Protein AF-A0A9P7AXG9-F1 (afdb_monomer_lite)

Foldseek 3Di:
DDDDDDDPDPVSVVVVVVVVVVVVCVVCVVVLVVVVVVVVVVVVVVVVVPVPDDDDDDDPCPPLCDLVNLVVLLVVLVVVVCVCCVVDVVSNVVVLVVQQVVQFDPDPPTGGDPVSVVVVVVSVVVSVVSNVVSVVSNCVVVSNDVVNVVVVVVVPPD

Organism: NCBI:txid116603

pLDDT: mean 75.77, std 17.78, range [36.19, 96.44]

Sequence (158 aa):
MAPPIKHKTAAAKLKASREKCSRYYARCHESILAKRREKYHAAKKHQEDEDGKDGSDDDHEESLETLAECIAVVKYAKDDFVQYIQRSPQTFTIGVFAEYTKSIPDAPGSHGDREIFQRAISSIEEFLARGTQGQDGILQLCGVCDEWRALQTKSAGV

Structure (mmCIF, N/CA/C/O backbone):
data_AF-A0A9P7AXG9-F1
#
_entry.id   AF-A0A9P7AXG9-F1
#
loop_
_atom_site.group_PDB
_atom_site.id
_atom_site.type_symbol
_atom_site.label_atom_id
_atom_site.label_alt_id
_atom_site.label_comp_id
_atom_site.label_asym_id
_atom_site.label_entity_id
_atom_site.label_seq_id
_atom_site.pdbx_PDB_ins_code
_atom_site.Cartn_x
_atom_site.Cartn_y
_atom_site.Cartn_z
_atom_site.occupancy
_atom_site.B_iso_or_equiv
_atom_site.auth_seq_id
_atom_site.auth_comp_id
_atom_site.auth_asym_id
_atom_site.auth_atom_id
_atom_site.pdbx_PDB_model_num
ATOM 1 N N . MET A 1 1 ? 12.519 26.317 32.698 1.00 46.50 1 MET A N 1
ATOM 2 C CA . MET A 1 1 ? 11.834 25.313 31.851 1.00 46.50 1 MET A CA 1
ATOM 3 C C . MET A 1 1 ? 12.841 24.235 31.482 1.00 46.50 1 MET A C 1
ATOM 5 O O . MET A 1 1 ? 13.921 24.587 31.027 1.00 46.50 1 MET A O 1
ATOM 9 N N . ALA A 1 2 ? 12.548 22.959 31.746 1.00 47.62 2 ALA A N 1
ATOM 10 C CA . ALA A 1 2 ? 13.460 21.865 31.407 1.00 47.62 2 ALA A CA 1
ATOM 11 C C . ALA A 1 2 ? 13.529 21.672 29.875 1.00 47.62 2 ALA A C 1
ATOM 13 O O . ALA A 1 2 ? 12.485 21.731 29.221 1.00 47.62 2 ALA A O 1
ATOM 14 N N . PRO A 1 3 ? 14.723 21.463 29.291 1.00 52.16 3 PRO A N 1
ATOM 15 C CA . PRO A 1 3 ? 14.871 21.266 27.853 1.00 52.16 3 PRO A CA 1
ATOM 16 C C . PRO A 1 3 ? 14.209 19.957 27.377 1.00 52.16 3 PRO A C 1
ATOM 18 O O . PRO A 1 3 ? 14.157 18.979 28.129 1.00 52.16 3 PRO A O 1
ATOM 21 N N . PRO A 1 4 ? 13.711 19.905 26.126 1.00 60.69 4 PRO A N 1
ATOM 22 C CA . PRO A 1 4 ? 13.049 18.723 25.583 1.00 60.69 4 PRO A CA 1
ATOM 23 C C . PRO A 1 4 ? 14.017 17.537 25.469 1.00 60.69 4 PRO A C 1
ATOM 25 O O . PRO A 1 4 ? 15.102 17.644 24.893 1.00 60.69 4 PRO A O 1
ATOM 28 N N . ILE A 1 5 ? 13.600 16.384 26.000 1.00 66.25 5 ILE A N 1
ATOM 29 C CA . ILE A 1 5 ? 14.377 15.141 25.971 1.00 66.25 5 ILE A CA 1
ATOM 30 C C . ILE A 1 5 ? 14.415 14.615 24.529 1.00 66.25 5 ILE A C 1
ATOM 32 O O . ILE A 1 5 ? 13.406 14.171 23.984 1.00 66.25 5 ILE A O 1
ATOM 36 N N . LYS A 1 6 ? 15.590 14.659 23.893 1.00 66.25 6 LYS A N 1
ATOM 37 C CA . LYS A 1 6 ? 15.813 14.083 22.557 1.00 66.25 6 LYS A CA 1
ATOM 38 C C . LYS A 1 6 ? 16.117 12.585 22.680 1.00 66.25 6 LYS A C 1
ATOM 40 O O . LYS A 1 6 ? 17.188 12.203 23.150 1.00 66.25 6 LYS A O 1
ATOM 45 N N . HIS A 1 7 ? 15.197 11.728 22.236 1.00 70.00 7 HIS A N 1
ATOM 46 C CA . HIS A 1 7 ? 15.410 10.276 22.192 1.00 70.00 7 HIS A CA 1
ATOM 47 C C . HIS A 1 7 ? 16.282 9.889 20.989 1.00 70.00 7 HIS A C 1
ATOM 49 O O . HIS A 1 7 ? 15.892 10.094 19.839 1.00 70.00 7 HIS A O 1
ATOM 55 N N . LYS A 1 8 ? 17.469 9.328 21.256 1.00 72.69 8 LYS A N 1
ATOM 56 C CA . LYS A 1 8 ? 18.479 9.014 20.228 1.00 72.69 8 LYS A CA 1
ATOM 57 C C . LYS A 1 8 ? 18.227 7.702 19.473 1.00 72.69 8 LYS A C 1
ATOM 59 O O . LYS A 1 8 ? 18.714 7.556 18.361 1.00 72.69 8 LYS A O 1
ATOM 64 N N . THR A 1 9 ? 17.468 6.762 20.039 1.00 77.69 9 THR A N 1
ATOM 65 C CA . THR A 1 9 ? 17.233 5.434 19.440 1.00 77.69 9 THR A CA 1
ATOM 66 C C . THR A 1 9 ? 15.775 5.243 19.023 1.00 77.69 9 THR A C 1
ATOM 68 O O . THR A 1 9 ? 14.864 5.766 19.668 1.00 77.69 9 THR A O 1
ATOM 71 N N . ALA A 1 10 ? 15.537 4.464 17.960 1.00 65.19 10 ALA A N 1
ATOM 72 C CA . ALA A 1 10 ? 14.189 4.148 17.472 1.00 65.19 10 ALA A CA 1
ATOM 73 C C . ALA A 1 10 ? 13.320 3.480 18.555 1.00 65.19 10 ALA A C 1
ATOM 75 O O . ALA A 1 10 ? 12.165 3.855 18.749 1.00 65.19 10 ALA A O 1
ATOM 76 N N . ALA A 1 11 ? 13.908 2.579 19.351 1.00 66.31 11 ALA A N 1
ATOM 77 C CA . ALA A 1 11 ? 13.239 1.956 20.491 1.00 66.31 11 ALA A CA 1
ATOM 78 C C . ALA A 1 11 ? 12.845 2.974 21.580 1.00 66.31 11 ALA A C 1
ATOM 80 O O . ALA A 1 11 ? 11.745 2.902 22.128 1.00 66.31 11 ALA A O 1
ATOM 81 N N . ALA A 1 12 ? 13.704 3.961 21.869 1.00 70.69 12 ALA A N 1
ATOM 82 C CA . ALA A 1 12 ? 13.391 5.015 22.834 1.00 70.69 12 ALA A CA 1
ATOM 83 C C . ALA A 1 12 ? 12.307 5.971 22.315 1.00 70.69 12 ALA A C 1
ATOM 85 O O . ALA A 1 12 ? 11.435 6.362 23.088 1.00 70.69 12 ALA A O 1
ATOM 86 N N . LYS A 1 13 ? 12.310 6.297 21.014 1.00 70.56 13 LYS A N 1
ATOM 87 C CA . LYS A 1 13 ? 11.234 7.071 20.370 1.00 70.56 13 LYS A CA 1
ATOM 88 C C . LYS A 1 13 ? 9.893 6.336 20.456 1.00 70.56 13 LYS A C 1
ATOM 90 O O . LYS A 1 13 ? 8.894 6.939 20.840 1.00 70.56 13 LYS A O 1
ATOM 95 N N . LEU A 1 14 ? 9.880 5.028 20.183 1.00 63.19 14 LEU A N 1
ATOM 96 C CA . LEU A 1 14 ? 8.674 4.203 20.277 1.00 63.19 14 LEU A CA 1
ATOM 97 C C . LEU A 1 14 ? 8.143 4.133 21.715 1.00 63.19 14 LEU A C 1
ATOM 99 O O . LEU A 1 14 ? 6.947 4.311 21.942 1.00 63.19 14 LEU A O 1
ATOM 103 N N . LYS A 1 15 ? 9.028 3.925 22.698 1.00 72.31 15 LYS A N 1
ATOM 104 C CA . LYS A 1 15 ? 8.654 3.900 24.120 1.00 72.31 15 LYS A CA 1
ATOM 105 C C . LYS A 1 15 ? 8.083 5.245 24.577 1.00 72.31 15 LYS A C 1
ATOM 107 O O . LYS A 1 15 ? 7.026 5.268 25.200 1.00 72.31 15 LYS A O 1
ATOM 112 N N . ALA A 1 16 ? 8.730 6.349 24.209 1.00 74.19 16 ALA A N 1
ATOM 113 C CA . ALA A 1 16 ? 8.263 7.695 24.532 1.00 74.19 16 ALA A CA 1
ATOM 114 C C . ALA A 1 16 ? 6.915 8.021 23.874 1.00 74.19 16 ALA A C 1
ATOM 116 O O . ALA A 1 16 ? 6.047 8.620 24.507 1.00 74.19 16 ALA A O 1
ATOM 117 N N . SER A 1 17 ? 6.709 7.583 22.629 1.00 68.44 17 SER A N 1
ATOM 118 C CA . SER A 1 17 ? 5.427 7.718 21.931 1.00 68.44 17 SER A CA 1
ATOM 119 C C . SER A 1 17 ? 4.311 6.946 22.644 1.00 68.44 17 SER A C 1
ATOM 121 O O . SER A 1 17 ? 3.258 7.515 22.941 1.00 68.44 17 SER A O 1
ATOM 123 N N . ARG A 1 18 ? 4.562 5.684 23.028 1.00 69.44 18 ARG A N 1
ATOM 124 C CA . ARG A 1 18 ? 3.612 4.863 23.801 1.00 69.44 18 ARG A CA 1
ATOM 125 C C . ARG A 1 18 ? 3.268 5.488 25.151 1.00 69.44 18 ARG A C 1
ATOM 127 O O . ARG A 1 18 ? 2.100 5.533 25.526 1.00 69.44 18 ARG A O 1
ATOM 134 N N . GLU A 1 19 ? 4.264 6.003 25.865 1.00 76.81 19 GLU A N 1
ATOM 135 C CA . GLU A 1 19 ? 4.065 6.642 27.167 1.00 76.81 19 GLU A CA 1
ATOM 136 C C . GLU A 1 19 ? 3.283 7.958 27.046 1.00 76.81 19 GLU A C 1
ATOM 138 O O . GLU A 1 19 ? 2.368 8.217 27.828 1.00 76.81 19 GLU A O 1
ATOM 143 N N . LYS A 1 20 ? 3.568 8.762 26.016 1.00 75.12 20 LYS A N 1
ATOM 144 C CA . LYS A 1 20 ? 2.798 9.970 25.704 1.00 75.12 20 LYS A CA 1
ATOM 145 C C . LYS A 1 20 ? 1.337 9.636 25.381 1.00 75.12 20 LYS A C 1
ATOM 147 O O . LYS A 1 20 ? 0.446 10.321 25.879 1.00 75.12 20 LYS A O 1
ATOM 152 N N . CYS A 1 21 ? 1.094 8.574 24.609 1.00 62.81 21 CYS A N 1
ATOM 153 C CA . CYS A 1 21 ? -0.255 8.092 24.307 1.00 62.81 21 CYS A CA 1
ATOM 154 C C . CYS A 1 21 ? -0.983 7.630 25.573 1.00 62.81 21 CYS A C 1
ATOM 156 O O . CYS A 1 21 ? -2.099 8.073 25.822 1.00 62.81 21 CYS A O 1
ATOM 158 N N . SER A 1 22 ? -0.335 6.816 26.411 1.00 66.00 22 SER A N 1
ATOM 159 C CA . SER A 1 22 ? -0.902 6.358 27.686 1.00 66.00 22 SER A CA 1
ATOM 160 C C . SER A 1 22 ? -1.333 7.532 28.575 1.00 66.00 22 SER A C 1
ATOM 162 O O . SER A 1 22 ? -2.460 7.567 29.063 1.00 66.00 22 SER A O 1
ATOM 164 N N . ARG A 1 23 ? -0.491 8.569 28.694 1.00 75.75 23 ARG A N 1
ATOM 165 C CA . ARG A 1 23 ? -0.819 9.782 29.464 1.00 75.75 23 ARG A CA 1
ATOM 166 C C . ARG A 1 23 ? -1.974 10.590 28.871 1.00 75.75 23 ARG A C 1
ATOM 168 O O . ARG A 1 23 ? -2.722 11.204 29.628 1.00 75.75 23 ARG A O 1
ATOM 175 N N . TYR A 1 24 ? -2.101 10.641 27.545 1.00 76.69 24 TYR A N 1
ATOM 176 C CA . TYR A 1 24 ? -3.232 11.300 26.889 1.00 76.69 24 TYR A CA 1
ATOM 177 C C . TYR A 1 24 ? -4.536 10.553 27.175 1.00 76.69 24 TYR A C 1
ATOM 179 O O . TYR A 1 24 ? -5.487 11.166 27.652 1.00 76.69 24 TYR A O 1
ATOM 187 N N . TYR A 1 25 ? -4.554 9.231 26.985 1.00 67.50 25 TYR A N 1
ATOM 188 C CA . TYR A 1 25 ? -5.735 8.416 27.266 1.00 67.50 25 TYR A CA 1
ATOM 189 C C . TYR A 1 25 ? -6.127 8.460 28.735 1.00 67.50 25 TYR A C 1
ATOM 191 O O . TYR A 1 25 ? -7.299 8.640 29.022 1.00 67.50 25 TYR A O 1
ATOM 199 N N . ALA A 1 26 ? -5.170 8.406 29.662 1.00 73.88 26 ALA A N 1
ATOM 200 C CA . ALA A 1 26 ? -5.462 8.565 31.084 1.00 73.88 26 ALA A CA 1
ATOM 201 C C . ALA A 1 26 ? -6.107 9.926 31.408 1.00 73.88 26 ALA A C 1
ATOM 203 O O . ALA A 1 26 ? -6.956 10.013 32.287 1.00 73.88 26 ALA A O 1
ATOM 20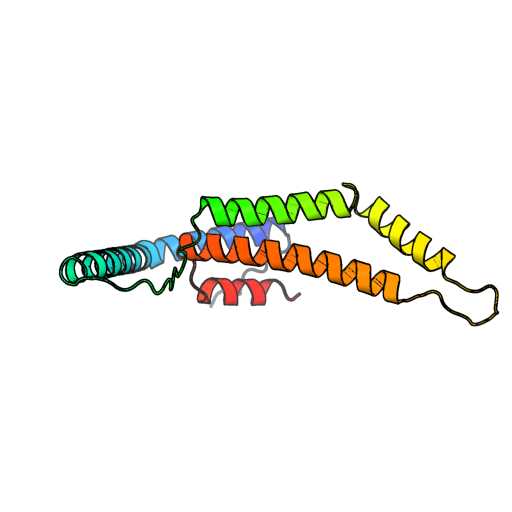4 N N . ARG A 1 27 ? -5.731 10.993 30.688 1.00 81.06 27 ARG A N 1
ATOM 205 C CA . ARG A 1 27 ? -6.271 12.347 30.893 1.00 81.06 27 ARG A CA 1
ATOM 206 C C . ARG A 1 27 ? -7.643 12.549 30.255 1.00 81.06 27 ARG A C 1
ATOM 208 O O . ARG A 1 27 ? -8.481 13.241 30.819 1.00 81.06 27 ARG A O 1
ATOM 215 N N . CYS A 1 28 ? -7.846 11.994 29.067 1.00 73.06 28 CYS A N 1
ATOM 216 C CA . CYS A 1 28 ? -9.043 12.205 28.257 1.00 73.06 28 CYS A CA 1
ATOM 217 C C . CYS A 1 28 ? -10.019 11.023 28.326 1.00 73.06 28 CYS A C 1
ATOM 219 O O . CYS A 1 28 ? -11.004 11.012 27.5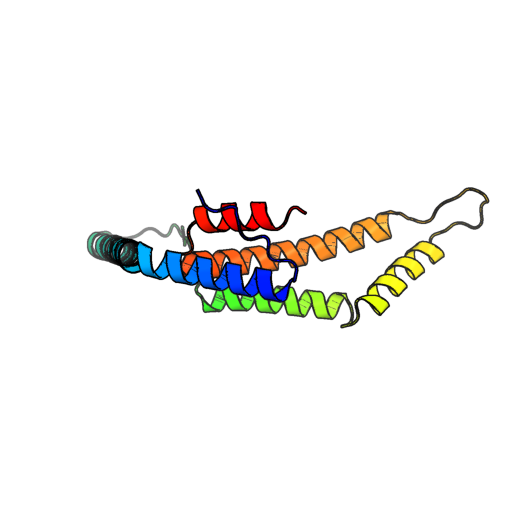99 1.00 73.06 28 CYS A O 1
ATOM 221 N N . HIS A 1 29 ? -9.768 10.038 29.192 1.00 69.31 29 HIS A N 1
ATOM 222 C CA . HIS A 1 29 ? -10.561 8.814 29.300 1.00 69.31 29 HIS A CA 1
ATOM 223 C C . HIS A 1 29 ? -12.058 9.104 29.436 1.00 69.31 29 HIS A C 1
ATOM 225 O O . HIS A 1 29 ? -12.864 8.634 28.636 1.00 69.31 29 HIS A O 1
ATOM 231 N N . GLU A 1 30 ? -12.420 9.948 30.402 1.00 71.44 30 GLU A N 1
ATOM 232 C CA . GLU A 1 30 ? -13.820 10.259 30.688 1.00 71.44 30 GLU A CA 1
ATOM 233 C C . GLU A 1 30 ? -14.489 11.062 29.574 1.00 71.44 30 GLU A C 1
ATOM 235 O O . GLU A 1 30 ? -15.645 10.801 29.256 1.00 71.44 30 GLU A O 1
ATOM 240 N N . SER A 1 31 ? -13.778 11.985 28.918 1.00 69.25 31 SER A N 1
ATOM 241 C CA . SER A 1 31 ? -14.349 12.744 27.799 1.00 69.25 31 SER A CA 1
ATOM 242 C C . SER A 1 31 ? -14.528 11.879 26.551 1.00 69.25 31 SER A C 1
ATOM 244 O O . SER A 1 31 ? -15.518 12.028 25.836 1.00 69.25 31 SER A O 1
ATOM 246 N N . ILE A 1 32 ? -13.618 10.928 26.317 1.00 70.06 32 ILE A N 1
ATOM 247 C CA . ILE A 1 32 ? -13.746 9.919 25.261 1.00 70.06 32 ILE A CA 1
ATOM 248 C C . ILE A 1 32 ? -14.957 9.019 25.546 1.00 70.06 32 ILE A C 1
ATOM 250 O O . ILE A 1 32 ? -15.780 8.804 24.657 1.00 70.06 32 ILE A O 1
ATOM 254 N N . LEU A 1 33 ? -15.116 8.531 26.781 1.00 70.62 33 LEU A N 1
ATOM 255 C CA . LEU A 1 33 ? -16.264 7.705 27.166 1.00 70.62 33 LEU A CA 1
ATOM 256 C C . LEU A 1 33 ? -17.592 8.476 27.158 1.00 70.62 33 LEU A C 1
ATOM 258 O O . LEU A 1 33 ? -18.617 7.906 26.791 1.00 70.62 33 LEU A O 1
ATOM 262 N N . ALA A 1 34 ? -17.599 9.752 27.544 1.00 71.56 34 ALA A N 1
ATOM 263 C CA . ALA A 1 34 ? -18.785 10.605 27.489 1.00 71.56 34 ALA A CA 1
ATOM 264 C C . ALA A 1 34 ? -19.261 10.800 26.044 1.00 71.56 34 ALA A C 1
ATOM 266 O O . ALA A 1 34 ? -20.410 10.489 25.742 1.00 71.56 34 ALA A O 1
ATOM 267 N N . LYS A 1 35 ? -18.355 11.161 25.123 1.00 72.94 35 LYS A N 1
ATOM 268 C CA . LYS A 1 35 ? -18.676 11.274 23.689 1.00 72.94 35 LYS A CA 1
ATOM 269 C C . LYS A 1 35 ? -19.179 9.957 23.091 1.00 72.94 35 LYS A C 1
ATOM 271 O O . LYS A 1 35 ? -20.054 9.963 22.231 1.00 72.94 35 LYS A O 1
ATOM 276 N N . ARG A 1 36 ? -18.645 8.815 23.543 1.00 71.88 36 ARG A N 1
ATOM 277 C CA . ARG A 1 36 ? -19.132 7.487 23.125 1.00 71.88 36 ARG A CA 1
ATOM 278 C C . ARG A 1 36 ? -20.555 7.216 23.611 1.00 71.88 36 ARG A C 1
ATOM 280 O O . ARG A 1 36 ? -21.364 6.716 22.837 1.00 71.88 36 ARG A O 1
ATOM 287 N N . ARG A 1 37 ? -20.868 7.567 24.862 1.00 74.69 37 ARG A N 1
ATOM 288 C CA . ARG A 1 37 ? -22.225 7.448 25.415 1.00 74.69 37 ARG A CA 1
ATOM 289 C C . ARG A 1 37 ? -23.207 8.357 24.680 1.00 74.69 37 ARG A C 1
ATOM 291 O O . ARG A 1 37 ? -24.275 7.893 24.306 1.00 74.69 37 ARG A O 1
ATOM 298 N N . GLU A 1 38 ? -22.824 9.598 24.395 1.00 67.62 38 GLU A N 1
ATOM 299 C CA . GLU A 1 38 ? -23.643 10.532 23.611 1.00 67.62 38 GLU A CA 1
ATOM 300 C C . GLU A 1 38 ? -23.942 10.003 22.206 1.00 67.62 38 GLU A C 1
ATOM 302 O O . GLU A 1 38 ? -25.100 10.001 21.802 1.00 67.62 38 GLU A O 1
ATOM 307 N N . LYS A 1 39 ? -22.939 9.474 21.490 1.00 69.88 39 LYS A N 1
ATOM 308 C CA . LYS A 1 39 ? -23.159 8.856 20.173 1.00 69.88 39 LYS A CA 1
ATOM 309 C C . LYS A 1 39 ? -24.094 7.648 20.238 1.00 69.88 39 LYS A C 1
ATOM 311 O O . LYS A 1 39 ? -24.971 7.525 19.393 1.00 69.88 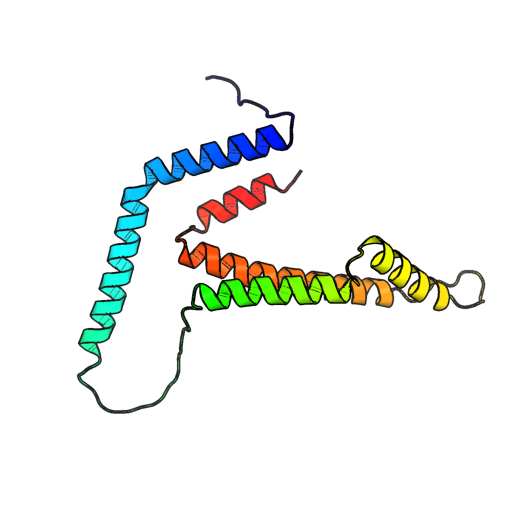39 LYS A O 1
ATOM 316 N N . TYR A 1 40 ? -23.938 6.784 21.242 1.00 68.44 40 TYR A N 1
ATOM 317 C CA . TYR A 1 40 ? -24.811 5.621 21.416 1.00 68.44 40 TYR A CA 1
ATOM 318 C C . TYR A 1 40 ? -26.260 6.029 21.727 1.00 68.44 40 TYR A C 1
ATOM 320 O O . TYR A 1 40 ? -27.197 5.464 21.172 1.00 68.44 40 TYR A O 1
ATOM 328 N N .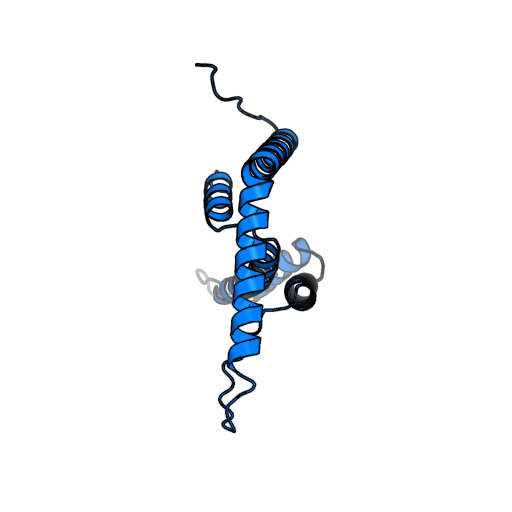 HIS A 1 41 ? -26.457 7.044 22.572 1.00 65.69 41 HIS A N 1
ATOM 329 C CA . HIS A 1 41 ? -27.789 7.571 22.871 1.00 65.69 41 HIS A CA 1
ATOM 330 C C . HIS A 1 41 ? -28.414 8.313 21.686 1.00 65.69 41 HIS A C 1
ATOM 332 O O . HIS A 1 41 ? -29.617 8.189 21.483 1.00 65.69 41 HIS A O 1
ATOM 338 N N . ALA A 1 42 ? -27.623 9.035 20.888 1.00 65.81 42 ALA A N 1
ATOM 339 C CA . ALA A 1 42 ? -28.098 9.662 19.658 1.00 65.81 42 ALA A CA 1
ATOM 340 C C . ALA A 1 42 ? -28.553 8.607 18.637 1.00 65.81 42 ALA A C 1
ATOM 342 O O . ALA A 1 42 ? -29.666 8.701 18.132 1.00 65.81 42 ALA A O 1
ATOM 343 N N . ALA A 1 43 ? -27.751 7.561 18.416 1.00 61.50 43 ALA A N 1
ATOM 344 C CA . ALA A 1 43 ? -28.109 6.453 17.530 1.00 61.50 43 ALA A CA 1
ATOM 345 C C . ALA A 1 43 ? -29.370 5.710 18.007 1.00 61.50 43 ALA A C 1
ATOM 347 O O . ALA A 1 43 ? -30.249 5.408 17.209 1.00 61.50 43 ALA A O 1
ATOM 348 N N . LYS A 1 44 ? -29.507 5.481 19.320 1.00 63.22 44 LYS A N 1
ATOM 349 C CA . LYS A 1 44 ? -30.695 4.832 19.889 1.00 63.22 44 LYS A CA 1
ATOM 350 C C . LYS A 1 44 ? -31.953 5.705 19.796 1.00 63.22 44 LYS A C 1
ATOM 352 O O . LYS A 1 44 ? -33.032 5.185 19.553 1.00 63.22 44 LYS A O 1
ATOM 357 N N . LYS A 1 45 ? -31.824 7.023 19.971 1.00 58.22 45 LYS A N 1
ATOM 358 C CA . LYS A 1 45 ? -32.952 7.956 19.851 1.00 58.22 45 LYS A CA 1
ATOM 359 C C . LYS A 1 45 ? -33.477 8.032 18.413 1.00 58.22 45 LYS A C 1
ATOM 361 O O . LYS A 1 45 ? -34.682 8.035 18.219 1.00 58.22 45 LYS A O 1
ATOM 366 N N . HIS A 1 46 ? -32.582 8.001 17.425 1.00 55.09 46 HIS A N 1
ATOM 367 C CA . HIS A 1 46 ? -32.968 7.905 16.014 1.00 55.09 46 HIS A CA 1
ATOM 368 C C . HIS A 1 46 ? -33.708 6.600 15.673 1.00 55.09 46 HIS A C 1
ATOM 370 O O . HIS A 1 46 ? -34.533 6.603 14.773 1.00 55.09 46 HIS A O 1
ATOM 376 N N . GLN A 1 47 ? -33.477 5.518 16.424 1.00 51.47 47 GLN A N 1
ATOM 377 C CA . GLN A 1 47 ? -34.170 4.240 16.240 1.00 51.47 47 GLN A CA 1
ATOM 378 C C . GLN A 1 47 ? -35.593 4.224 16.837 1.00 51.47 47 GLN A C 1
ATOM 380 O O . GLN A 1 47 ? -36.452 3.507 16.340 1.00 51.47 47 GLN A O 1
ATOM 385 N N . GLU A 1 48 ? -35.862 5.008 17.888 1.00 51.03 48 GLU A N 1
ATOM 386 C CA . GLU A 1 48 ? -37.192 5.088 18.525 1.00 51.03 48 GLU A CA 1
ATOM 387 C C . GLU A 1 48 ? -38.138 6.081 17.813 1.00 51.03 48 GLU A C 1
ATOM 389 O O . GLU A 1 48 ? -39.356 5.955 17.936 1.00 51.03 48 GLU A O 1
ATOM 394 N N . ASP A 1 49 ? -37.601 7.032 17.038 1.00 51.22 49 ASP A N 1
ATOM 395 C CA . ASP A 1 49 ? -38.385 8.008 16.261 1.00 51.22 49 ASP A CA 1
ATOM 396 C C . ASP A 1 49 ? -38.817 7.480 14.861 1.00 51.22 49 ASP A C 1
ATOM 398 O O . ASP A 1 49 ? -39.655 8.109 14.211 1.00 51.22 49 ASP A O 1
ATOM 402 N N . GLU A 1 50 ? -38.307 6.323 14.402 1.00 49.00 50 GLU A N 1
ATOM 403 C CA . GLU A 1 50 ? -38.599 5.736 13.071 1.00 49.00 50 GLU A CA 1
ATOM 404 C C . GLU A 1 50 ? -39.595 4.556 13.056 1.00 49.00 50 GLU A C 1
ATOM 406 O O . GLU A 1 50 ? -40.103 4.209 11.992 1.00 49.00 50 GLU A O 1
ATOM 411 N N . ASP A 1 51 ? -40.017 4.017 14.206 1.00 46.06 51 ASP A N 1
ATOM 412 C CA . ASP A 1 51 ? -41.040 2.945 14.286 1.00 46.06 51 ASP A CA 1
ATOM 413 C C . ASP A 1 51 ? -42.489 3.436 14.002 1.00 46.06 51 ASP A C 1
ATOM 415 O O . ASP A 1 51 ? -43.481 2.781 14.334 1.00 46.06 51 ASP A O 1
ATOM 419 N N . GLY A 1 52 ? -42.640 4.614 13.386 1.00 49.41 52 GLY A N 1
ATOM 420 C CA . GLY A 1 52 ? -43.919 5.305 13.207 1.00 49.41 52 GLY A CA 1
ATOM 421 C C . GLY A 1 52 ? -44.339 5.645 11.775 1.00 49.41 52 GLY A C 1
ATOM 422 O O . GLY A 1 52 ? -45.403 6.258 11.629 1.00 49.41 52 GLY A O 1
ATOM 423 N N . LYS A 1 53 ? -43.576 5.322 10.715 1.00 42.47 53 LYS A N 1
ATOM 424 C CA . LYS A 1 53 ? -44.017 5.685 9.354 1.00 42.47 53 LYS A CA 1
ATOM 425 C C . LYS A 1 53 ? -43.479 4.814 8.211 1.00 42.47 53 LYS A C 1
ATOM 427 O O . LYS A 1 53 ? -42.353 4.955 7.765 1.00 42.47 53 LYS A O 1
ATOM 432 N N . ASP A 1 54 ? -44.386 3.957 7.755 1.00 45.09 54 ASP A N 1
ATOM 433 C CA . ASP A 1 54 ? -44.603 3.408 6.411 1.00 45.09 54 ASP A CA 1
ATOM 434 C C . ASP A 1 54 ? -43.669 3.889 5.272 1.00 45.09 54 ASP A C 1
ATOM 436 O O . ASP A 1 54 ? -43.731 5.042 4.848 1.00 45.09 54 ASP A O 1
ATOM 440 N N . GLY A 1 55 ? -42.871 2.942 4.761 1.00 48.34 55 GLY A N 1
ATOM 441 C CA . GLY A 1 55 ? -42.565 2.720 3.343 1.00 48.34 55 GLY A CA 1
ATOM 442 C C . GLY A 1 55 ? -41.891 3.828 2.526 1.00 48.34 55 GLY A C 1
ATOM 443 O O . GLY A 1 55 ? -42.579 4.647 1.925 1.00 48.34 55 GLY A O 1
ATOM 444 N N . SER A 1 56 ? -40.569 3.731 2.347 1.00 38.88 56 SER A N 1
ATOM 445 C CA . SER A 1 56 ? -39.905 3.866 1.035 1.00 38.88 56 SER A CA 1
ATOM 446 C C . SER A 1 56 ? -38.423 3.513 1.164 1.00 38.88 56 SER A C 1
ATOM 448 O O . SER A 1 56 ? -37.708 4.157 1.926 1.00 38.88 56 SER A O 1
ATOM 450 N N . ASP A 1 57 ? -37.988 2.515 0.393 1.00 46.03 57 ASP A N 1
ATOM 451 C CA . ASP A 1 57 ? -36.586 2.178 0.137 1.00 46.03 57 ASP A CA 1
ATOM 452 C C . ASP A 1 57 ? -35.844 3.407 -0.414 1.00 46.03 57 ASP A C 1
ATOM 454 O O . ASP A 1 57 ? -36.137 3.863 -1.519 1.00 46.03 57 ASP A O 1
ATOM 458 N N . ASP A 1 58 ? -34.891 3.943 0.343 1.00 39.50 58 ASP A N 1
ATOM 459 C CA . ASP A 1 58 ? -33.754 4.672 -0.220 1.00 39.50 58 ASP A CA 1
ATOM 460 C C . ASP A 1 58 ? -32.551 4.441 0.705 1.00 39.50 58 ASP A C 1
ATOM 462 O O . ASP A 1 58 ? -32.355 5.098 1.732 1.00 39.50 58 ASP A O 1
ATOM 466 N N . ASP A 1 59 ? -31.798 3.402 0.346 1.00 43.38 59 ASP A N 1
ATOM 467 C CA . ASP A 1 59 ? -30.585 2.908 0.986 1.00 43.38 59 ASP A CA 1
ATOM 468 C C . ASP A 1 59 ? -29.467 3.962 0.960 1.00 43.38 59 ASP A C 1
ATOM 470 O O . ASP A 1 59 ? -28.528 3.907 0.162 1.00 43.38 59 ASP A O 1
ATOM 474 N N . HIS A 1 60 ? -29.496 4.903 1.900 1.00 36.19 60 HIS A N 1
ATOM 475 C CA . HIS A 1 60 ? -28.261 5.479 2.422 1.00 36.19 60 HIS A CA 1
ATOM 476 C C . HIS A 1 60 ? -27.817 4.684 3.646 1.00 36.19 60 HIS A C 1
ATOM 478 O O . HIS A 1 60 ? -27.788 5.164 4.778 1.00 36.19 60 HIS A O 1
ATOM 484 N N . GLU A 1 61 ? -27.437 3.437 3.364 1.00 42.34 61 GLU A N 1
ATOM 485 C CA . GLU A 1 61 ? -26.566 2.615 4.189 1.00 42.34 61 GLU A CA 1
ATOM 486 C C . GLU A 1 61 ? -25.224 3.359 4.334 1.00 42.34 61 GLU A C 1
ATOM 488 O O . GLU A 1 61 ? -24.253 3.115 3.617 1.00 42.34 61 GLU A O 1
ATOM 493 N N . GLU A 1 62 ? -25.158 4.325 5.257 1.00 43.56 62 GLU A N 1
ATOM 494 C CA . GLU A 1 62 ? -23.899 4.757 5.863 1.00 43.56 62 GLU A CA 1
ATOM 495 C C . GLU A 1 62 ? -23.409 3.560 6.684 1.00 43.56 62 GLU A C 1
ATOM 497 O O . GLU A 1 62 ? -23.581 3.487 7.901 1.00 43.56 62 GLU A O 1
ATOM 502 N N . SER A 1 63 ? -22.916 2.547 5.965 1.00 44.84 63 SER A N 1
ATOM 503 C CA . SER A 1 63 ? -22.418 1.299 6.510 1.00 44.84 63 SER A CA 1
ATOM 504 C C . SER A 1 63 ? -21.337 1.670 7.511 1.00 44.84 63 SER A C 1
ATOM 506 O O . SER A 1 63 ? -20.240 2.107 7.152 1.00 44.84 63 SER A O 1
ATOM 508 N N . LEU A 1 64 ? -21.681 1.592 8.795 1.00 50.47 64 LEU A N 1
ATOM 509 C CA . LEU A 1 64 ? -20.709 1.611 9.869 1.00 50.47 64 LEU A CA 1
ATOM 510 C C . LEU A 1 64 ? -19.856 0.367 9.649 1.00 50.47 64 LEU A C 1
ATOM 512 O O . LEU A 1 64 ? -20.212 -0.687 10.176 1.00 50.47 64 LEU A O 1
ATOM 516 N N . GLU A 1 65 ? -18.783 0.496 8.852 1.00 62.16 65 GLU A N 1
ATOM 517 C CA . GLU A 1 65 ? -17.858 -0.603 8.581 1.00 62.16 65 GLU A CA 1
ATOM 518 C C . GLU A 1 65 ? -17.559 -1.262 9.922 1.00 62.16 65 GLU A C 1
ATOM 520 O O . GLU A 1 65 ? -17.080 -0.621 10.870 1.00 62.16 65 GLU A O 1
ATOM 525 N N . THR A 1 66 ? -17.943 -2.526 10.060 1.00 83.69 66 THR A N 1
ATOM 526 C CA . THR A 1 66 ? -17.768 -3.202 11.337 1.00 83.69 66 THR A CA 1
ATOM 527 C C . THR A 1 66 ? -16.272 -3.352 11.600 1.00 83.69 66 THR A C 1
ATOM 529 O O . THR A 1 66 ? -15.453 -3.423 10.682 1.00 83.69 66 THR A O 1
ATOM 532 N N . LEU A 1 67 ? -15.862 -3.462 12.868 1.00 85.06 67 LEU A N 1
ATOM 533 C CA . LEU A 1 67 ? -14.443 -3.689 13.181 1.00 85.06 67 LEU A CA 1
ATOM 534 C C . LEU A 1 67 ? -13.884 -4.919 12.437 1.00 85.06 67 LEU A C 1
ATOM 536 O O . LEU A 1 67 ? -12.712 -4.940 12.063 1.00 85.06 67 LEU A O 1
ATOM 540 N N . ALA A 1 68 ? -14.726 -5.932 12.213 1.00 85.50 68 ALA A N 1
ATOM 541 C CA . ALA A 1 68 ? -14.376 -7.119 11.447 1.00 85.50 68 ALA A CA 1
ATOM 542 C C . ALA A 1 68 ? -14.105 -6.802 9.966 1.00 85.50 68 ALA A C 1
ATOM 544 O O . ALA A 1 68 ? -13.120 -7.304 9.423 1.00 85.50 68 ALA A O 1
ATOM 545 N N . GLU A 1 69 ? -14.917 -5.952 9.336 1.00 86.69 69 GLU A N 1
ATOM 546 C CA . GLU A 1 69 ? -14.724 -5.497 7.954 1.00 86.69 69 GLU A CA 1
ATOM 547 C C . GLU A 1 69 ? -13.445 -4.679 7.801 1.00 86.69 69 GLU A C 1
ATOM 549 O O . GLU A 1 69 ? -12.618 -5.014 6.953 1.00 86.69 69 GLU A O 1
ATOM 554 N N . CYS A 1 70 ? -13.197 -3.692 8.669 1.00 88.69 70 CYS A N 1
ATOM 555 C CA . CYS A 1 70 ? -11.968 -2.900 8.576 1.00 88.69 70 CYS A CA 1
ATOM 556 C C . CYS A 1 70 ? -10.713 -3.782 8.746 1.00 88.69 70 CYS A C 1
ATOM 558 O O . CYS A 1 70 ? -9.722 -3.626 8.028 1.00 88.69 70 CYS A O 1
ATOM 560 N N . ILE A 1 71 ? -10.749 -4.759 9.665 1.00 89.75 71 ILE A N 1
ATOM 561 C CA . ILE A 1 71 ? -9.666 -5.744 9.828 1.00 89.75 71 ILE A CA 1
ATOM 562 C C . ILE A 1 71 ? -9.508 -6.599 8.565 1.00 89.75 71 ILE A C 1
ATOM 564 O O . ILE A 1 71 ? -8.377 -6.876 8.155 1.00 89.75 71 ILE A O 1
ATOM 568 N N . ALA A 1 72 ? -10.614 -7.020 7.948 1.00 90.12 72 ALA A N 1
ATOM 569 C CA . ALA A 1 72 ? -10.589 -7.790 6.714 1.00 90.12 72 ALA A CA 1
ATOM 570 C C . ALA A 1 72 ? -9.954 -6.989 5.567 1.00 90.12 72 ALA A C 1
ATOM 572 O O . ALA A 1 72 ? -9.061 -7.514 4.904 1.00 90.12 72 ALA A O 1
ATOM 573 N N . VAL A 1 73 ? -10.310 -5.711 5.398 1.00 90.81 73 VAL A N 1
ATOM 574 C CA . VAL A 1 73 ? -9.714 -4.806 4.397 1.00 90.81 73 VAL A CA 1
ATOM 575 C C . VAL A 1 73 ? -8.198 -4.717 4.567 1.00 90.81 73 VAL A C 1
ATOM 577 O O . VAL A 1 73 ? -7.453 -4.957 3.615 1.00 90.81 73 VAL A O 1
ATOM 580 N N . VAL A 1 74 ? -7.715 -4.455 5.789 1.00 93.12 74 VAL A N 1
ATOM 581 C CA . VAL A 1 74 ? -6.267 -4.391 6.066 1.00 93.12 74 VAL A CA 1
ATOM 582 C C . VAL A 1 74 ? -5.589 -5.728 5.771 1.00 93.12 74 VAL A C 1
ATOM 584 O O . VAL A 1 74 ? -4.499 -5.765 5.194 1.00 93.12 74 VAL A O 1
ATOM 587 N N . LYS A 1 75 ? -6.217 -6.839 6.171 1.00 93.19 75 LYS A N 1
ATOM 588 C CA . LYS A 1 75 ? -5.674 -8.180 5.951 1.00 93.19 75 LYS A CA 1
ATOM 589 C C . LYS A 1 75 ? -5.545 -8.484 4.461 1.00 93.19 75 LYS A C 1
ATOM 591 O O . LYS A 1 75 ? -4.462 -8.890 4.048 1.00 93.19 75 LYS A O 1
ATOM 596 N N . TYR A 1 76 ? -6.600 -8.266 3.679 1.00 93.12 76 TYR A N 1
ATOM 597 C CA . TYR A 1 76 ? -6.597 -8.540 2.245 1.00 93.12 76 TYR A CA 1
ATOM 598 C C . TYR A 1 76 ? -5.625 -7.632 1.499 1.00 93.12 76 TYR A C 1
ATOM 600 O O . TYR A 1 76 ? -4.805 -8.141 0.747 1.00 93.12 76 TYR A O 1
ATOM 608 N N . ALA A 1 77 ? -5.595 -6.327 1.792 1.00 93.12 77 ALA A N 1
ATOM 609 C CA . ALA A 1 77 ? -4.622 -5.418 1.182 1.00 93.12 77 ALA A CA 1
ATOM 610 C C . ALA A 1 77 ? -3.169 -5.870 1.434 1.00 93.12 77 ALA A C 1
ATOM 612 O O . ALA A 1 77 ? -2.328 -5.844 0.534 1.00 93.12 77 ALA A O 1
ATOM 613 N N . LYS A 1 78 ? -2.873 -6.335 2.654 1.00 94.88 78 LYS A N 1
ATOM 614 C CA . LYS A 1 78 ? -1.551 -6.858 3.020 1.00 94.88 78 LYS A CA 1
ATOM 615 C C . LYS A 1 78 ? -1.256 -8.203 2.348 1.00 94.88 78 LYS A C 1
ATOM 617 O O . LYS A 1 78 ? -0.127 -8.419 1.916 1.00 94.88 78 LYS A O 1
ATOM 622 N N . ASP A 1 79 ? -2.222 -9.117 2.298 1.00 93.50 79 ASP A N 1
ATOM 623 C CA . ASP A 1 79 ? -2.048 -10.430 1.668 1.00 93.50 79 ASP A CA 1
ATOM 624 C C . ASP A 1 79 ? -1.851 -10.283 0.144 1.00 93.50 79 ASP A C 1
ATOM 626 O O . ASP A 1 79 ? -0.900 -10.860 -0.390 1.00 93.50 79 ASP A O 1
ATOM 630 N N . ASP A 1 80 ? -2.637 -9.425 -0.517 1.00 93.81 80 ASP A N 1
ATOM 631 C CA . ASP A 1 80 ? -2.485 -9.067 -1.933 1.00 93.81 80 ASP A CA 1
ATOM 632 C C . ASP A 1 80 ? -1.102 -8.462 -2.209 1.00 93.81 80 ASP A C 1
ATOM 634 O O . ASP A 1 80 ? -0.405 -8.890 -3.128 1.00 93.81 80 ASP A O 1
ATOM 638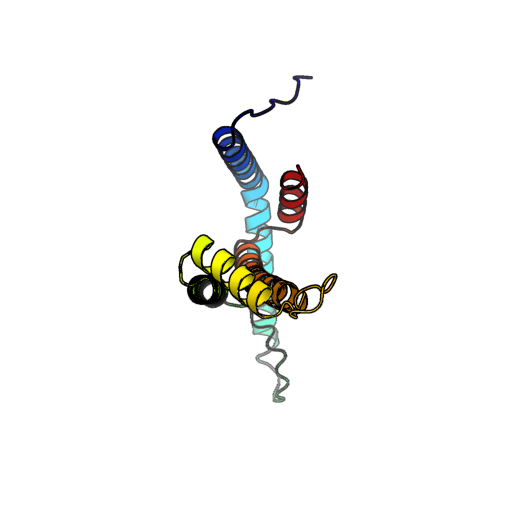 N N . PHE A 1 81 ? -0.662 -7.503 -1.383 1.00 95.06 81 PHE A N 1
ATOM 639 C CA . PHE A 1 81 ? 0.664 -6.897 -1.511 1.00 95.06 81 PHE A CA 1
ATOM 640 C C . PHE A 1 81 ? 1.771 -7.948 -1.405 1.00 95.06 81 PHE A C 1
ATOM 642 O O . PHE A 1 81 ? 2.672 -8.001 -2.240 1.00 95.06 81 PHE A O 1
ATOM 649 N N . VAL A 1 82 ? 1.699 -8.813 -0.388 1.00 93.81 82 VAL A N 1
ATOM 650 C CA . VAL A 1 82 ? 2.679 -9.881 -0.160 1.00 93.81 82 VAL A CA 1
ATOM 651 C C . VAL A 1 82 ? 2.709 -10.866 -1.329 1.00 93.81 82 VAL A C 1
ATOM 653 O O . VAL A 1 82 ? 3.788 -11.339 -1.697 1.00 93.81 82 VAL A O 1
ATOM 656 N N . GLN A 1 83 ? 1.554 -11.172 -1.921 1.00 94.06 83 GLN A N 1
ATOM 657 C CA . GLN A 1 83 ? 1.463 -11.994 -3.122 1.00 94.06 83 GLN A CA 1
ATOM 658 C C . GLN A 1 83 ? 2.080 -11.288 -4.335 1.00 94.06 83 GLN A C 1
ATOM 660 O O . GLN A 1 83 ? 2.887 -11.897 -5.037 1.00 94.06 83 GLN A O 1
ATOM 665 N N . TYR A 1 84 ? 1.763 -10.009 -4.540 1.00 93.12 84 TYR A N 1
ATOM 666 C CA . TYR A 1 84 ? 2.285 -9.185 -5.629 1.00 93.12 84 TYR A CA 1
ATOM 667 C C . TYR A 1 84 ? 3.818 -9.097 -5.603 1.00 93.12 84 TYR A C 1
ATOM 669 O O . TYR A 1 84 ? 4.471 -9.345 -6.615 1.00 93.12 84 TYR A O 1
ATOM 677 N N . ILE A 1 85 ? 4.417 -8.862 -4.429 1.00 93.94 85 ILE A N 1
ATOM 678 C CA . ILE A 1 85 ? 5.882 -8.840 -4.272 1.00 93.94 85 ILE A CA 1
ATOM 679 C C . ILE A 1 85 ? 6.512 -10.239 -4.166 1.00 93.94 85 ILE A C 1
ATOM 681 O O . ILE A 1 85 ? 7.689 -10.361 -3.825 1.00 93.94 85 ILE A O 1
ATOM 685 N N . GLN A 1 86 ? 5.742 -11.311 -4.383 1.00 91.50 86 GLN A N 1
ATOM 686 C CA . GLN A 1 86 ? 6.196 -12.705 -4.298 1.00 91.50 86 GLN A CA 1
ATOM 687 C C . GLN A 1 86 ? 6.896 -13.043 -2.969 1.00 91.50 86 GLN A C 1
ATOM 689 O O . GLN A 1 86 ? 7.889 -13.769 -2.930 1.00 91.50 86 GLN A O 1
ATOM 694 N N . ARG A 1 87 ? 6.397 -12.489 -1.856 1.00 86.00 87 ARG A N 1
ATOM 695 C CA . ARG A 1 87 ? 6.966 -12.617 -0.498 1.00 86.00 87 ARG A CA 1
ATOM 696 C C . ARG A 1 87 ? 8.418 -12.137 -0.349 1.00 86.00 87 ARG A C 1
ATOM 698 O O . ARG A 1 87 ? 9.025 -12.383 0.691 1.00 86.00 87 ARG A O 1
ATOM 705 N N . SER A 1 88 ? 8.976 -11.449 -1.345 1.00 92.94 88 SER A N 1
ATOM 706 C CA . SER A 1 88 ? 10.372 -11.016 -1.355 1.00 92.94 88 SER A CA 1
ATOM 707 C C . SER A 1 88 ? 10.515 -9.656 -2.046 1.00 92.94 88 SER A C 1
ATOM 709 O O . SER A 1 88 ? 10.524 -9.580 -3.278 1.00 92.94 88 SER A O 1
ATOM 711 N N . PRO A 1 89 ? 10.715 -8.567 -1.276 1.00 92.50 89 PRO A N 1
ATOM 712 C CA . PRO A 1 89 ? 10.976 -7.240 -1.837 1.00 92.50 89 PRO A CA 1
ATOM 713 C C . PRO A 1 89 ? 12.180 -7.213 -2.788 1.00 92.50 89 PRO A C 1
ATOM 715 O O . PRO A 1 89 ? 12.195 -6.468 -3.769 1.00 92.50 89 PRO A O 1
ATOM 718 N N . GLN A 1 90 ? 13.183 -8.057 -2.521 1.00 94.81 90 GLN A N 1
ATOM 719 C CA . GLN A 1 90 ? 14.356 -8.198 -3.376 1.00 94.81 90 GLN A CA 1
ATOM 720 C C . GLN A 1 90 ? 13.986 -8.831 -4.721 1.00 94.81 90 GLN A C 1
ATOM 722 O O . GLN A 1 90 ? 14.374 -8.307 -5.762 1.00 94.81 90 GLN A O 1
ATOM 727 N N . THR A 1 91 ? 13.213 -9.921 -4.709 1.00 93.56 91 THR A N 1
ATOM 728 C CA . THR A 1 91 ? 12.771 -10.606 -5.934 1.00 93.56 91 THR A CA 1
ATOM 729 C C . THR A 1 91 ? 11.906 -9.689 -6.787 1.00 93.56 91 THR A C 1
ATOM 731 O O . THR A 1 91 ? 12.122 -9.601 -7.992 1.00 93.56 91 THR A O 1
ATOM 734 N N . PHE A 1 92 ? 10.989 -8.952 -6.157 1.00 96.19 92 PHE A N 1
ATOM 735 C CA . PHE A 1 92 ? 10.183 -7.937 -6.827 1.00 96.19 92 PHE A CA 1
ATOM 736 C C . PHE A 1 92 ? 11.054 -6.880 -7.517 1.00 96.19 92 PHE A C 1
ATOM 738 O O . PHE A 1 92 ? 10.938 -6.678 -8.722 1.00 96.19 92 PHE A O 1
ATOM 745 N N . THR A 1 93 ? 11.982 -6.264 -6.778 1.00 95.56 93 THR A N 1
ATOM 746 C CA . THR A 1 93 ? 12.874 -5.226 -7.319 1.00 95.56 93 THR A CA 1
ATOM 747 C C . THR A 1 93 ? 13.693 -5.751 -8.500 1.00 95.56 93 THR A C 1
ATOM 749 O O . THR A 1 93 ? 13.749 -5.111 -9.548 1.00 95.56 93 THR A O 1
ATOM 752 N N . ILE A 1 94 ? 14.286 -6.942 -8.364 1.00 96.25 94 ILE A N 1
ATOM 753 C CA . ILE A 1 94 ? 15.036 -7.595 -9.447 1.00 96.25 94 ILE A CA 1
ATOM 754 C C . ILE A 1 94 ? 14.133 -7.838 -10.665 1.00 96.25 94 ILE A C 1
ATOM 756 O O . ILE A 1 94 ? 14.560 -7.586 -11.789 1.00 96.25 94 ILE A O 1
ATOM 760 N N . GLY A 1 95 ? 12.894 -8.290 -10.454 1.00 96.12 95 GLY A N 1
ATOM 761 C CA . GLY A 1 95 ? 11.915 -8.517 -11.517 1.00 96.12 95 GLY A CA 1
ATOM 762 C C . GLY A 1 95 ? 11.590 -7.250 -12.307 1.00 96.12 95 GLY A C 1
ATOM 763 O O . GLY A 1 95 ? 11.677 -7.263 -13.533 1.00 96.12 95 GLY A O 1
ATOM 764 N N . VAL A 1 96 ? 11.312 -6.143 -11.611 1.00 96.44 96 VAL A N 1
ATOM 765 C CA . VAL A 1 96 ? 11.025 -4.838 -12.234 1.00 96.44 96 VAL A CA 1
ATOM 766 C C . VAL A 1 96 ? 12.223 -4.347 -13.056 1.00 96.44 96 VAL A C 1
ATOM 768 O O . VAL A 1 96 ? 12.067 -3.954 -14.212 1.00 96.44 96 VAL A O 1
ATOM 771 N N . PHE A 1 97 ? 13.444 -4.426 -12.514 1.00 96.00 97 PHE A N 1
ATOM 772 C CA . PHE A 1 97 ? 14.650 -4.044 -13.261 1.00 96.00 97 PHE A CA 1
ATOM 773 C C . PHE A 1 97 ? 14.925 -4.957 -14.458 1.00 96.00 97 PHE A C 1
ATOM 775 O O . PHE A 1 97 ? 15.412 -4.487 -15.489 1.00 96.00 97 PHE A O 1
ATOM 782 N N . ALA A 1 98 ? 14.622 -6.250 -14.347 1.00 95.56 98 ALA A N 1
ATOM 783 C CA . ALA A 1 98 ? 14.772 -7.185 -15.452 1.00 95.56 98 ALA A CA 1
ATOM 784 C C . ALA A 1 98 ? 13.782 -6.883 -16.588 1.00 95.56 98 ALA A C 1
ATOM 786 O O . ALA A 1 98 ? 14.179 -6.930 -17.750 1.00 95.56 98 ALA A O 1
ATOM 787 N N . GLU A 1 99 ? 12.527 -6.545 -16.276 1.00 95.94 99 GLU A N 1
ATOM 788 C CA . GLU A 1 99 ? 11.541 -6.095 -17.270 1.00 95.94 99 GLU A CA 1
ATOM 789 C C . GLU A 1 99 ? 12.013 -4.803 -17.949 1.00 95.94 99 GLU A C 1
ATOM 791 O O . GLU A 1 99 ? 12.068 -4.741 -19.177 1.00 95.94 99 GLU A O 1
ATOM 796 N N . TYR A 1 100 ? 12.476 -3.820 -17.165 1.00 96.19 100 TYR A N 1
ATOM 797 C CA . TYR A 1 100 ? 13.030 -2.575 -17.705 1.00 96.19 100 TYR A CA 1
ATOM 798 C C . TYR A 1 100 ? 14.215 -2.832 -18.638 1.00 96.19 100 TYR A C 1
ATOM 800 O O . TYR A 1 100 ? 14.249 -2.325 -19.755 1.00 96.19 100 TYR A O 1
ATOM 808 N N . THR A 1 101 ? 15.169 -3.664 -18.224 1.00 93.69 101 THR A N 1
ATOM 809 C CA . THR A 1 101 ? 16.369 -3.947 -19.025 1.00 93.69 101 THR A CA 1
ATOM 810 C C . THR A 1 101 ? 16.018 -4.624 -20.351 1.00 93.69 101 THR A C 1
ATOM 812 O O . THR A 1 101 ? 16.614 -4.304 -21.373 1.00 93.69 101 THR A O 1
ATOM 815 N N . LYS A 1 102 ? 15.012 -5.509 -20.363 1.00 94.38 102 LYS A N 1
ATOM 816 C CA . LYS A 1 102 ? 14.515 -6.157 -21.591 1.00 94.38 102 LYS A CA 1
ATOM 817 C C . LYS A 1 102 ? 13.826 -5.192 -22.555 1.00 94.38 102 LYS A C 1
ATOM 819 O O . LYS A 1 102 ? 13.727 -5.500 -23.735 1.00 94.38 102 LYS A O 1
ATOM 824 N N . SER A 1 103 ? 13.330 -4.063 -22.056 1.00 94.31 103 SER A N 1
ATOM 825 C CA . SER A 1 103 ? 12.669 -3.042 -22.873 1.00 94.31 103 SER A CA 1
ATOM 826 C C . SER A 1 103 ? 13.639 -2.050 -23.526 1.00 94.31 103 SER A C 1
ATOM 828 O O . SER A 1 103 ? 13.201 -1.216 -24.314 1.00 94.31 103 SER A O 1
ATOM 830 N N . ILE A 1 104 ? 14.939 -2.107 -23.204 1.00 93.31 104 ILE A N 1
ATOM 831 C CA . ILE A 1 104 ? 15.947 -1.216 -23.789 1.00 93.31 104 ILE A CA 1
ATOM 832 C C . ILE A 1 104 ? 16.183 -1.625 -25.253 1.00 93.31 104 ILE A C 1
ATOM 834 O O . ILE A 1 104 ? 16.574 -2.767 -25.496 1.00 93.31 104 ILE A O 1
ATOM 838 N N . PRO A 1 105 ? 15.981 -0.724 -26.231 1.00 88.94 105 PRO A N 1
ATOM 839 C CA . PRO A 1 105 ? 16.294 -1.015 -27.624 1.00 88.94 105 PRO A CA 1
ATOM 840 C C . PRO A 1 105 ? 17.808 -1.117 -27.862 1.00 88.94 105 PRO A C 1
ATOM 842 O O . PRO A 1 105 ? 18.597 -0.414 -27.236 1.00 88.94 105 PRO A O 1
ATOM 845 N N . ASP A 1 106 ? 18.217 -1.892 -28.869 1.00 89.00 106 ASP A N 1
ATOM 846 C CA . ASP A 1 106 ? 19.633 -2.045 -29.255 1.00 89.00 106 ASP A CA 1
ATOM 847 C C . ASP A 1 106 ? 20.274 -0.755 -29.819 1.00 89.00 106 ASP A C 1
ATOM 849 O O . ASP A 1 106 ? 21.469 -0.708 -30.116 1.00 89.00 106 ASP A O 1
ATOM 853 N N . ALA A 1 107 ? 19.490 0.315 -29.986 1.00 87.31 107 ALA A N 1
ATOM 854 C CA . ALA A 1 107 ? 19.967 1.590 -30.497 1.00 87.31 107 ALA A CA 1
ATOM 855 C C . ALA A 1 107 ? 20.775 2.364 -29.432 1.00 87.31 107 ALA A C 1
ATOM 857 O O . ALA A 1 107 ? 20.287 2.573 -28.312 1.00 87.31 107 ALA A O 1
ATOM 858 N N . PRO A 1 108 ? 21.980 2.863 -29.772 1.00 79.88 108 PRO A N 1
ATOM 859 C CA . PRO A 1 108 ? 22.801 3.631 -28.844 1.00 79.88 108 PRO A CA 1
ATOM 860 C C . PRO A 1 108 ? 22.105 4.937 -28.440 1.00 79.88 108 PRO A C 1
ATOM 862 O O . PRO A 1 108 ? 21.579 5.665 -29.279 1.00 79.88 108 PRO A O 1
ATOM 865 N N . GLY A 1 109 ? 22.116 5.235 -27.139 1.00 81.19 109 GLY A N 1
ATOM 866 C CA . GLY A 1 109 ? 21.472 6.423 -26.565 1.00 81.19 109 GLY A CA 1
ATOM 867 C C . GLY A 1 109 ? 19.978 6.267 -26.266 1.00 81.19 109 GLY A C 1
ATOM 868 O O . GLY A 1 109 ? 19.359 7.223 -25.807 1.00 81.19 109 GLY A O 1
ATOM 869 N N . SER A 1 110 ? 19.399 5.086 -26.492 1.00 84.25 110 SER A N 1
ATOM 870 C CA . SER A 1 110 ? 18.013 4.805 -26.122 1.00 84.25 110 SER A CA 1
ATOM 871 C C . SER A 1 110 ? 17.866 4.396 -24.647 1.00 84.25 110 SER A C 1
ATOM 873 O O . SER A 1 110 ? 18.839 4.087 -23.950 1.00 84.25 110 SER A O 1
ATOM 875 N N . HIS A 1 111 ? 16.637 4.449 -24.140 1.00 87.12 111 HIS A N 1
ATOM 876 C CA . HIS A 1 111 ? 16.292 4.086 -22.767 1.00 87.12 111 HIS A CA 1
ATOM 877 C C . HIS A 1 111 ? 15.183 3.040 -22.774 1.00 87.12 111 HIS A C 1
ATOM 879 O O . HIS A 1 111 ? 14.420 2.955 -23.734 1.00 87.12 111 HIS A O 1
ATOM 885 N N . GLY A 1 112 ? 15.099 2.266 -21.693 1.00 90.75 112 GLY A N 1
ATOM 886 C CA . GLY A 1 112 ? 14.000 1.330 -21.497 1.00 90.75 112 GLY A CA 1
ATOM 887 C C . GLY A 1 112 ? 12.692 2.054 -21.195 1.00 90.75 112 GLY A C 1
ATOM 888 O O . GLY A 1 112 ? 12.668 3.249 -20.875 1.00 90.75 112 GLY A O 1
ATOM 889 N N . ASP A 1 113 ? 11.606 1.301 -21.262 1.00 94.06 113 ASP A N 1
ATOM 890 C CA . ASP A 1 113 ? 10.266 1.749 -20.935 1.00 94.06 113 ASP A CA 1
ATOM 891 C C . ASP A 1 113 ? 10.149 2.092 -19.440 1.00 94.06 113 ASP A C 1
ATOM 893 O O . ASP A 1 113 ? 10.188 1.236 -18.554 1.00 94.06 113 ASP A O 1
ATOM 897 N N . ARG A 1 114 ? 9.992 3.385 -19.146 1.00 94.00 114 ARG A N 1
ATOM 898 C CA . ARG A 1 114 ? 9.831 3.882 -17.773 1.00 94.00 114 ARG A CA 1
ATOM 899 C C . ARG A 1 114 ? 8.448 3.583 -17.200 1.00 94.00 114 ARG A C 1
ATOM 901 O O . ARG A 1 114 ? 8.301 3.613 -15.977 1.00 94.00 114 ARG A O 1
ATOM 908 N N . GLU A 1 115 ? 7.459 3.266 -18.036 1.00 95.94 115 GLU A N 1
ATOM 909 C CA . GLU A 1 115 ? 6.115 2.905 -17.581 1.00 95.94 115 GLU A CA 1
ATOM 910 C C . GLU A 1 115 ? 6.135 1.635 -16.727 1.00 95.94 115 GLU A C 1
ATOM 912 O O . GLU A 1 115 ? 5.276 1.470 -15.868 1.00 95.94 115 GLU A O 1
ATOM 917 N N . ILE A 1 116 ? 7.151 0.779 -16.875 1.00 95.25 116 ILE A N 1
ATOM 918 C CA . ILE A 1 116 ? 7.383 -0.390 -16.013 1.00 95.25 116 ILE A CA 1
ATOM 919 C C . ILE A 1 116 ? 7.513 0.024 -14.541 1.00 95.25 116 ILE A C 1
ATOM 921 O O . ILE A 1 116 ? 6.840 -0.531 -13.670 1.00 95.25 116 ILE A O 1
ATOM 925 N N . PHE A 1 117 ? 8.331 1.040 -14.250 1.00 95.75 117 PHE A N 1
ATOM 926 C CA . PHE A 1 117 ? 8.471 1.553 -12.886 1.00 95.75 117 PHE A CA 1
ATOM 927 C C . PHE A 1 117 ? 7.204 2.265 -12.425 1.00 95.75 117 PHE A C 1
ATOM 929 O O . PHE A 1 117 ? 6.799 2.094 -11.278 1.00 95.75 117 PHE A O 1
ATOM 936 N N . GLN A 1 118 ? 6.559 3.026 -13.311 1.00 96.06 118 GLN A N 1
ATOM 937 C CA . GLN A 1 118 ? 5.332 3.741 -12.970 1.00 96.06 118 GLN A CA 1
ATOM 938 C C . GLN A 1 118 ? 4.210 2.768 -12.584 1.00 96.06 118 GLN A C 1
ATOM 940 O O . GLN A 1 118 ? 3.608 2.924 -11.526 1.00 96.06 118 GLN A O 1
ATOM 945 N N . ARG A 1 119 ? 3.990 1.713 -13.379 1.00 95.75 119 ARG A N 1
ATOM 946 C CA . ARG A 1 119 ? 3.029 0.637 -13.088 1.00 95.75 119 ARG A CA 1
ATOM 947 C C . ARG A 1 119 ? 3.338 -0.044 -11.756 1.00 95.75 119 ARG A C 1
ATOM 949 O O . ARG A 1 119 ? 2.432 -0.276 -10.953 1.00 95.75 119 ARG A O 1
ATOM 956 N N . ALA A 1 120 ? 4.615 -0.327 -11.501 1.00 94.88 120 ALA A N 1
ATOM 957 C CA . ALA A 1 120 ? 5.060 -0.938 -10.256 1.00 94.88 120 ALA A CA 1
ATOM 958 C C . ALA A 1 120 ? 4.779 -0.046 -9.033 1.00 94.88 120 ALA A C 1
ATOM 960 O O . ALA A 1 120 ? 4.271 -0.544 -8.029 1.00 94.88 120 ALA A O 1
ATOM 961 N N . ILE A 1 121 ? 5.070 1.256 -9.128 1.00 94.94 121 ILE A N 1
ATOM 962 C CA . ILE A 1 121 ? 4.808 2.245 -8.072 1.00 94.94 121 ILE A CA 1
ATOM 963 C C . ILE A 1 121 ? 3.307 2.376 -7.825 1.00 94.94 121 ILE A C 1
ATOM 965 O O . ILE A 1 121 ? 2.876 2.210 -6.688 1.00 94.94 121 ILE A O 1
ATOM 969 N N . SER A 1 122 ? 2.510 2.588 -8.875 1.00 96.06 122 SER A N 1
ATOM 970 C CA . SER A 1 122 ? 1.060 2.758 -8.745 1.00 96.06 122 SER A CA 1
ATOM 971 C C . SER A 1 122 ? 0.389 1.542 -8.105 1.00 96.06 122 SER A C 1
ATOM 973 O O . SER A 1 122 ? -0.479 1.703 -7.253 1.00 96.06 122 SER A O 1
ATOM 975 N N . SER A 1 123 ? 0.847 0.329 -8.427 1.00 94.31 123 SER A N 1
ATOM 976 C CA . SER A 1 123 ? 0.347 -0.891 -7.778 1.00 94.31 123 SER A CA 1
ATOM 977 C C . SER A 1 123 ? 0.647 -0.896 -6.272 1.00 94.31 123 SER A C 1
ATOM 979 O O . SER A 1 123 ? -0.210 -1.238 -5.463 1.00 94.31 123 SER A O 1
ATOM 981 N N . ILE A 1 124 ? 1.856 -0.483 -5.867 1.00 94.81 124 ILE A N 1
ATOM 982 C CA . ILE A 1 124 ? 2.230 -0.375 -4.446 1.00 94.81 124 ILE A CA 1
ATOM 983 C C . ILE A 1 124 ? 1.382 0.685 -3.733 1.00 94.81 124 ILE A C 1
ATOM 985 O O . ILE A 1 124 ? 0.892 0.431 -2.632 1.00 94.81 124 ILE A O 1
ATOM 989 N N . GLU A 1 125 ? 1.199 1.852 -4.349 1.00 94.50 125 GLU A N 1
ATOM 990 C CA . GLU A 1 125 ? 0.380 2.939 -3.806 1.00 94.50 125 GLU A CA 1
ATOM 991 C C . GLU A 1 125 ? -1.074 2.506 -3.595 1.00 94.50 125 GLU A C 1
ATOM 993 O O . GLU A 1 125 ? -1.654 2.819 -2.557 1.00 94.50 125 GLU A O 1
ATOM 998 N N . GLU A 1 126 ? -1.640 1.718 -4.510 1.00 94.81 126 GLU A N 1
ATOM 999 C CA . GLU A 1 126 ? -2.990 1.170 -4.376 1.00 94.81 126 GLU A CA 1
ATOM 1000 C C . GLU A 1 126 ? -3.122 0.242 -3.156 1.00 94.81 126 GLU A C 1
ATOM 1002 O O . GLU A 1 126 ? -4.062 0.376 -2.365 1.00 94.81 126 GLU A O 1
ATOM 1007 N N . PHE A 1 127 ? -2.168 -0.675 -2.943 1.00 92.62 127 PHE A N 1
ATOM 1008 C CA . PHE A 1 127 ? -2.171 -1.533 -1.750 1.00 92.62 127 PHE A CA 1
ATOM 1009 C C . PHE A 1 127 ? -2.068 -0.715 -0.459 1.00 92.62 127 PHE A C 1
ATOM 1011 O O . PHE A 1 127 ? -2.762 -1.003 0.521 1.00 92.62 127 PHE A O 1
ATOM 1018 N N . LEU A 1 128 ? -1.218 0.314 -0.457 1.00 92.19 128 LEU A N 1
ATOM 1019 C CA . LEU A 1 128 ? -1.057 1.210 0.684 1.00 92.19 128 LEU A CA 1
ATOM 1020 C C . LEU A 1 128 ? -2.329 2.015 0.953 1.00 92.19 128 LEU A C 1
ATOM 1022 O O . LEU A 1 128 ? -2.721 2.132 2.113 1.00 92.19 128 LEU A O 1
ATOM 1026 N N . ALA A 1 129 ? -2.994 2.525 -0.084 1.00 92.00 129 ALA A N 1
ATOM 1027 C CA . ALA A 1 129 ? -4.239 3.272 0.045 1.00 92.00 129 ALA A CA 1
ATOM 1028 C C . ALA A 1 129 ? -5.347 2.405 0.662 1.00 92.00 129 ALA A C 1
ATOM 1030 O O . ALA A 1 129 ? -5.920 2.788 1.683 1.00 92.00 129 ALA A O 1
ATOM 1031 N N . ARG A 1 130 ? -5.569 1.193 0.128 1.00 90.50 130 ARG A N 1
ATOM 1032 C CA . ARG A 1 130 ? -6.554 0.238 0.672 1.00 90.50 130 ARG A CA 1
ATOM 1033 C C . ARG A 1 130 ? -6.246 -0.139 2.123 1.00 90.50 130 ARG A C 1
ATOM 1035 O O . ARG A 1 130 ? -7.128 -0.130 2.980 1.00 90.50 130 ARG A O 1
ATOM 1042 N N . GLY A 1 131 ? -4.980 -0.431 2.427 1.00 90.62 131 GLY A N 1
ATOM 1043 C CA . GLY A 1 131 ? -4.552 -0.745 3.791 1.00 90.62 131 GLY A CA 1
ATOM 1044 C C . GLY A 1 131 ? -4.727 0.431 4.757 1.00 90.62 131 GLY A C 1
ATOM 1045 O O . GLY A 1 131 ? -5.121 0.225 5.904 1.00 90.62 131 GLY A O 1
ATOM 1046 N N . THR A 1 132 ? -4.468 1.657 4.299 1.00 89.25 132 THR A N 1
ATOM 1047 C CA . THR A 1 132 ? -4.633 2.880 5.099 1.00 89.25 132 THR A CA 1
ATOM 1048 C C . THR A 1 132 ? -6.103 3.147 5.393 1.00 89.25 132 THR A C 1
ATOM 1050 O O . THR A 1 132 ? -6.436 3.409 6.543 1.00 89.25 132 THR A O 1
ATOM 1053 N N . GLN A 1 133 ? -6.989 2.976 4.410 1.00 88.12 133 GLN A N 1
ATOM 1054 C CA . GLN A 1 133 ? -8.433 3.113 4.602 1.00 88.12 133 GLN A CA 1
ATOM 1055 C C . GLN A 1 133 ? -8.950 2.183 5.709 1.00 88.12 133 GLN A C 1
ATOM 1057 O O . GLN A 1 133 ? -9.592 2.641 6.652 1.00 88.12 133 GLN A O 1
ATOM 1062 N N . GLY A 1 134 ? -8.609 0.890 5.654 1.00 88.19 134 GLY A N 1
ATOM 1063 C CA . GLY A 1 134 ? -9.019 -0.050 6.702 1.00 88.19 134 GLY A CA 1
ATOM 1064 C C . GLY A 1 134 ? -8.424 0.294 8.075 1.00 88.19 134 GLY A C 1
ATOM 1065 O O . GLY A 1 134 ? -9.091 0.162 9.100 1.00 88.19 134 GLY A O 1
ATOM 1066 N N . GLN A 1 135 ? -7.182 0.791 8.128 1.00 89.25 135 GL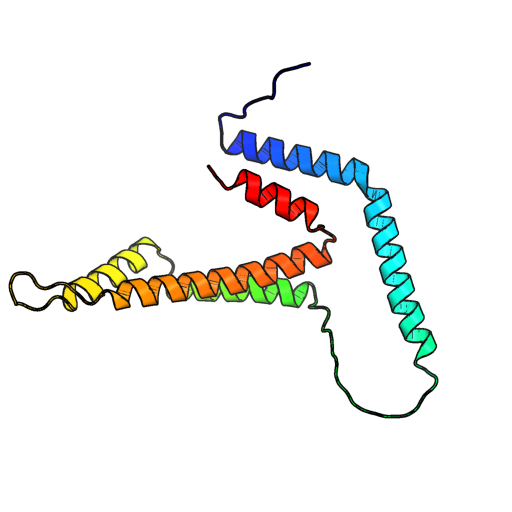N A N 1
ATOM 1067 C CA . GLN A 1 135 ? -6.590 1.279 9.380 1.00 89.25 135 GLN A CA 1
ATOM 1068 C C . GLN A 1 135 ? -7.328 2.503 9.927 1.00 89.25 135 GLN A C 1
ATOM 1070 O O . GLN A 1 135 ? -7.567 2.577 11.132 1.00 89.25 135 GLN A O 1
ATOM 1075 N N . ASP A 1 136 ? -7.703 3.441 9.062 1.00 86.38 136 ASP A N 1
ATOM 1076 C CA . ASP A 1 136 ? -8.460 4.629 9.435 1.00 86.38 136 ASP A CA 1
ATOM 1077 C C . ASP A 1 136 ? -9.838 4.264 9.997 1.00 86.38 136 ASP A C 1
ATOM 1079 O O . ASP A 1 136 ? -10.218 4.807 11.038 1.00 86.38 136 ASP A O 1
ATOM 1083 N N . GLY A 1 137 ? -10.524 3.284 9.398 1.00 86.31 137 GLY A N 1
ATOM 1084 C CA . GLY A 1 137 ? -11.767 2.717 9.931 1.00 86.31 137 GLY A CA 1
ATOM 1085 C C . GLY A 1 137 ? -11.584 2.131 11.336 1.00 86.31 137 GLY A C 1
ATOM 1086 O O . GLY A 1 137 ? -12.301 2.499 12.271 1.00 86.31 137 GLY A O 1
ATOM 1087 N N . ILE A 1 138 ? -10.540 1.316 11.550 1.00 88.44 138 ILE A N 1
ATOM 1088 C CA . ILE A 1 138 ? -10.208 0.769 12.882 1.00 88.44 138 ILE A CA 1
ATOM 1089 C C . ILE A 1 138 ? -9.977 1.894 13.898 1.00 88.44 138 ILE A C 1
ATOM 1091 O O . ILE A 1 138 ? -10.495 1.842 15.018 1.00 88.44 138 ILE A O 1
ATOM 1095 N N . LEU A 1 139 ? -9.188 2.909 13.537 1.00 85.69 139 LEU A N 1
ATOM 1096 C CA . LEU A 1 139 ? -8.869 4.031 14.420 1.00 85.69 139 LEU A CA 1
ATOM 1097 C C . LEU A 1 139 ? -10.124 4.834 14.783 1.00 85.69 139 LEU A C 1
ATOM 1099 O O . LEU A 1 139 ? -10.312 5.174 15.956 1.00 85.69 139 LEU A O 1
ATOM 1103 N N . GLN A 1 140 ? -11.009 5.075 13.816 1.00 82.56 140 GLN A N 1
ATOM 1104 C CA . GLN A 1 140 ? -12.280 5.761 14.025 1.00 82.56 140 GLN A CA 1
ATOM 1105 C C . GLN A 1 140 ? -13.204 4.983 14.970 1.00 82.56 140 GLN A C 1
ATOM 1107 O O . GLN A 1 140 ? -13.716 5.563 15.933 1.00 82.56 140 GLN A O 1
ATOM 1112 N N . LEU A 1 141 ? -13.347 3.667 14.775 1.00 82.88 141 LEU A N 1
ATOM 1113 C CA . LEU A 1 141 ? -14.107 2.784 15.673 1.00 82.88 141 LEU A CA 1
ATOM 1114 C C . LEU A 1 141 ? -13.502 2.740 17.084 1.00 82.88 141 LEU A C 1
ATOM 1116 O O . LEU A 1 141 ? -14.216 2.713 18.088 1.00 82.88 141 LEU A O 1
ATOM 1120 N N . CYS A 1 142 ? -12.174 2.818 17.185 1.00 83.31 142 CYS A N 1
ATOM 1121 C CA . CYS A 1 142 ? -11.464 2.940 18.456 1.00 83.31 142 CYS A CA 1
ATOM 1122 C C . CYS A 1 142 ? -11.586 4.339 19.090 1.00 83.31 142 CYS A C 1
ATOM 1124 O O . CYS A 1 142 ? -11.087 4.556 20.196 1.00 83.31 142 CYS A O 1
ATOM 1126 N N . GLY A 1 143 ? -12.269 5.295 18.455 1.00 77.31 143 GLY A N 1
ATOM 1127 C CA . GLY A 1 143 ? -12.452 6.656 18.961 1.00 77.31 143 GLY A CA 1
ATOM 1128 C C . GLY A 1 143 ? -11.176 7.499 18.945 1.00 77.31 143 GLY A C 1
ATOM 1129 O O . GLY A 1 143 ? -11.067 8.450 19.721 1.00 77.31 143 GLY A O 1
ATOM 1130 N N . VAL A 1 144 ? -10.206 7.148 18.097 1.00 77.00 144 VAL A N 1
ATOM 1131 C CA . VAL A 1 144 ? -9.010 7.959 17.858 1.00 77.00 144 VAL A CA 1
ATOM 1132 C C . VAL A 1 144 ? -9.422 9.170 17.023 1.00 77.00 144 VAL A C 1
ATOM 1134 O O . VAL A 1 144 ? -9.880 9.023 15.895 1.00 77.00 144 VAL A O 1
ATOM 1137 N N . CYS A 1 145 ? -9.297 10.372 17.587 1.00 64.50 145 CYS A N 1
ATOM 1138 C CA . CYS A 1 145 ? -9.673 11.611 16.907 1.00 64.50 145 CYS A CA 1
ATOM 1139 C C . CYS A 1 145 ? -8.597 12.096 15.920 1.00 64.50 145 CYS A C 1
ATOM 1141 O O . CYS A 1 145 ? -7.409 11.789 16.056 1.00 64.50 145 CYS A O 1
ATOM 1143 N N . ASP A 1 146 ? -9.003 12.931 14.963 1.00 64.25 146 ASP A N 1
ATOM 1144 C CA . ASP A 1 146 ? -8.131 13.472 13.907 1.00 64.25 146 ASP A CA 1
ATOM 1145 C C . ASP A 1 146 ? -6.959 14.304 14.446 1.00 64.25 146 ASP A C 1
ATOM 1147 O O . ASP A 1 146 ? -5.888 14.360 13.840 1.00 64.25 146 ASP A O 1
ATOM 1151 N N . GLU A 1 147 ? -7.107 14.872 15.644 1.00 61.22 147 GLU A N 1
ATOM 1152 C CA . GLU A 1 147 ? -6.037 15.572 16.360 1.00 61.22 147 GLU A CA 1
ATOM 1153 C C . GLU A 1 147 ? -4.845 14.647 16.662 1.00 61.22 147 GLU A C 1
ATOM 1155 O O . GLU A 1 147 ? -3.689 15.071 16.578 1.00 61.22 147 GLU A O 1
ATOM 1160 N N . TRP A 1 148 ? -5.100 13.366 16.957 1.00 63.91 148 TRP A N 1
ATOM 1161 C CA . TRP A 1 148 ? -4.057 12.357 17.148 1.00 63.91 148 TRP A CA 1
ATOM 1162 C C . TRP A 1 148 ? -3.367 12.004 15.822 1.00 63.91 148 TRP A C 1
ATOM 1164 O O . TRP A 1 148 ? -2.138 11.888 15.784 1.00 63.91 148 TRP A O 1
ATOM 1174 N N . ARG A 1 149 ? -4.128 11.919 14.719 1.00 59.09 149 ARG A N 1
ATOM 1175 C CA . ARG A 1 149 ? -3.589 11.683 13.365 1.00 59.09 149 ARG A CA 1
ATOM 1176 C C . ARG A 1 149 ? -2.664 12.818 12.915 1.00 59.09 149 ARG A C 1
ATOM 1178 O O . ARG A 1 149 ? -1.545 12.559 12.474 1.00 59.09 149 ARG A O 1
ATOM 1185 N N . ALA A 1 150 ? -3.061 14.072 13.134 1.00 61.78 150 ALA A N 1
ATOM 1186 C CA . ALA A 1 150 ? -2.260 15.253 12.797 1.00 61.78 150 ALA A CA 1
ATOM 1187 C C . ALA A 1 150 ? -0.938 15.360 13.589 1.00 61.78 150 ALA A C 1
ATOM 1189 O O . ALA A 1 150 ? 0.003 16.041 13.170 1.00 61.78 150 ALA A O 1
ATOM 1190 N N . LEU A 1 151 ? -0.851 14.708 14.752 1.00 58.62 151 LEU A N 1
ATOM 1191 C CA . LEU A 1 151 ? 0.367 14.624 15.561 1.00 58.62 151 LEU A CA 1
ATOM 1192 C C . LEU A 1 151 ? 1.337 13.537 15.067 1.00 58.62 151 LEU A C 1
ATOM 1194 O O . LEU A 1 151 ? 2.546 13.704 15.233 1.00 58.62 151 LEU A O 1
ATOM 1198 N N . GLN A 1 152 ? 0.837 12.459 14.451 1.00 58.38 152 GLN A N 1
ATOM 1199 C CA . GLN A 1 152 ? 1.655 11.366 13.907 1.00 58.38 152 GLN A CA 1
ATOM 1200 C C . GLN A 1 152 ? 2.357 11.770 12.606 1.00 58.38 152 GLN A C 1
ATOM 1202 O O . GLN A 1 152 ? 3.570 11.584 12.485 1.00 58.38 152 GLN A O 1
ATOM 1207 N N . THR A 1 153 ? 1.644 12.413 11.676 1.00 54.88 153 THR A N 1
ATOM 1208 C CA . THR A 1 153 ? 2.208 12.904 10.402 1.00 54.88 153 THR A CA 1
ATOM 1209 C C . THR A 1 153 ? 3.329 13.923 10.609 1.00 54.88 153 THR A C 1
ATOM 1211 O O . THR A 1 153 ? 4.348 13.869 9.926 1.00 54.88 153 THR A O 1
ATOM 1214 N N . LYS A 1 154 ? 3.228 14.775 11.637 1.00 48.12 154 LYS A N 1
ATOM 1215 C CA . LYS A 1 154 ? 4.301 15.710 12.033 1.00 48.12 154 LYS A CA 1
ATOM 1216 C C . LYS A 1 154 ? 5.552 15.029 12.600 1.00 48.12 154 LYS A C 1
ATOM 1218 O O . LYS A 1 154 ? 6.591 15.669 12.701 1.00 48.12 154 LYS A O 1
ATOM 1223 N N . SER A 1 155 ? 5.459 13.761 13.003 1.00 45.84 155 SER A N 1
ATOM 1224 C CA . SER A 1 155 ? 6.584 13.000 13.563 1.00 45.84 155 SER A CA 1
ATOM 1225 C C . SER A 1 155 ? 7.268 12.065 12.558 1.00 45.84 155 SER A C 1
ATOM 1227 O O . SER A 1 155 ? 8.395 11.643 12.814 1.00 45.84 155 SER A O 1
ATOM 1229 N N . ALA A 1 156 ? 6.608 11.771 11.431 1.00 48.09 156 ALA A N 1
ATOM 1230 C CA . ALA A 1 156 ? 7.120 10.918 10.356 1.00 48.09 156 ALA A CA 1
ATOM 1231 C C . ALA A 1 156 ? 7.925 11.686 9.288 1.00 48.09 156 ALA A C 1
ATOM 1233 O O . ALA A 1 156 ? 8.602 11.064 8.478 1.00 48.09 156 ALA A O 1
ATOM 1234 N N . GLY A 1 157 ? 7.888 13.023 9.302 1.00 40.16 157 GLY A N 1
ATOM 1235 C CA . GLY A 1 157 ? 8.764 13.868 8.489 1.00 40.16 157 GLY A CA 1
ATOM 1236 C C . GLY A 1 157 ? 10.095 14.149 9.188 1.00 40.16 157 GLY A C 1
ATOM 1237 O O . GLY A 1 157 ? 10.220 15.170 9.865 1.00 40.16 157 GLY A O 1
ATOM 1238 N N . VAL A 1 158 ? 11.069 13.245 9.033 1.00 37.09 158 VAL A N 1
ATOM 1239 C CA . VAL A 1 158 ? 12.515 13.519 9.164 1.00 37.09 158 VAL A CA 1
ATOM 1240 C C . VAL A 1 158 ? 13.250 12.752 8.081 1.00 37.09 158 VAL A C 1
ATOM 1242 O O . VAL A 1 158 ? 13.047 11.520 8.029 1.00 37.09 158 VAL A O 1
#

Secondary structure (DSSP, 8-state):
-PPP----SHHHHHHHHHHHHHHHHHHHHHHHHHHHHHHHHHHHHHHHSSTT--------------HHHHHHHHHHHHHHHHHHTTT-HHHHHHHHHHHHHHT--SSTT----THHHHHHHHHHHHHHHHHHHHHHHHHHHTT--HHHHHHHHHHH--

Radius of gyration: 24.07 Å; chains: 1; bounding box: 67×38×62 Å